Protein AF-A0A498EKV5-F1 (afdb_monomer_lite)

Radius of gyration: 26.32 Å; chains: 1; bounding box: 53×31×78 Å

Foldseek 3Di:
DFPDDPVVVVVLVVVQQVCAAVWDKDKGWDADPVGDIFIKIKTWHWDDDPPDIDIDIDIDTCRVVVVVVVVVLQVQLVVQLVVQLVVLVVDPPDPLSSQASSQCSCCVSNVDQKDWDWDAPPVNFAIDGSYMDHDCRVVVVPDDAGLDPPDPNLPDQVNVCVVVVDHDDDPDD

Structure (mmCIF, N/CA/C/O backbone):
data_AF-A0A498EKV5-F1
#
_entry.id   AF-A0A498EKV5-F1
#
loop_
_atom_site.group_PDB
_atom_site.id
_atom_site.type_symbol
_atom_site.label_atom_id
_atom_site.label_alt_id
_atom_site.label_comp_id
_atom_site.label_asym_id
_atom_site.label_entity_id
_atom_site.label_seq_id
_atom_site.pdbx_PDB_ins_code
_atom_site.Cartn_x
_atom_site.Cartn_y
_atom_site.Cartn_z
_atom_site.occupancy
_atom_site.B_i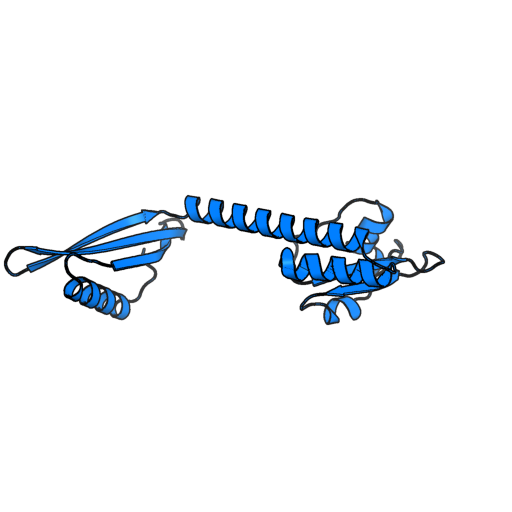so_or_equiv
_atom_site.auth_seq_id
_atom_site.auth_comp_id
_atom_site.auth_asym_id
_atom_site.auth_atom_id
_atom_site.pdbx_PDB_model_num
ATOM 1 N N . MET A 1 1 ? -23.219 -6.288 18.139 1.00 57.25 1 MET A N 1
ATOM 2 C CA . MET A 1 1 ? -22.782 -7.300 19.132 1.00 57.25 1 MET A CA 1
ATOM 3 C C . MET A 1 1 ? -21.286 -7.138 19.371 1.00 57.25 1 MET A C 1
ATOM 5 O O . MET A 1 1 ? -20.560 -6.981 18.392 1.00 57.25 1 MET A O 1
ATOM 9 N N . LEU A 1 2 ? -20.847 -7.087 20.634 1.00 63.00 2 LEU A N 1
ATOM 10 C CA . LEU A 1 2 ? -19.423 -7.042 20.992 1.00 63.00 2 LEU A CA 1
ATOM 11 C C . LEU A 1 2 ? -18.777 -8.393 20.661 1.00 63.00 2 LEU A C 1
ATOM 13 O O . LEU A 1 2 ? -19.364 -9.433 20.943 1.00 63.00 2 LEU A O 1
ATOM 17 N N . LEU A 1 3 ? -17.595 -8.373 20.047 1.00 68.06 3 LEU A N 1
ATOM 18 C CA . LEU A 1 3 ? -16.819 -9.573 19.720 1.00 68.06 3 LEU A CA 1
ATOM 19 C C . LEU A 1 3 ? -15.824 -9.866 20.852 1.00 68.06 3 LEU A C 1
ATOM 21 O O . LEU A 1 3 ? -14.619 -9.769 20.653 1.00 68.06 3 LEU A O 1
ATOM 25 N N . VAL A 1 4 ? -16.333 -10.127 22.058 1.00 76.25 4 VAL A N 1
ATOM 26 C CA . VAL A 1 4 ? -15.521 -10.348 23.265 1.00 76.25 4 VAL A CA 1
ATOM 27 C C . VAL A 1 4 ? -16.154 -11.480 24.071 1.00 76.25 4 VAL A C 1
ATOM 29 O O . VAL A 1 4 ? -17.380 -11.523 24.190 1.00 76.25 4 VAL A O 1
ATOM 32 N N . ASP A 1 5 ? -15.348 -12.407 24.587 1.00 85.00 5 ASP A N 1
ATOM 33 C CA . ASP A 1 5 ? -15.839 -13.477 25.455 1.00 85.00 5 ASP A CA 1
ATOM 34 C C . ASP A 1 5 ? -16.177 -12.956 26.863 1.00 85.00 5 ASP A C 1
ATOM 36 O O . ASP A 1 5 ? -15.813 -11.844 27.260 1.00 85.00 5 ASP A O 1
ATOM 40 N N . ARG A 1 6 ? -16.912 -13.772 27.621 1.00 86.00 6 ARG A N 1
ATOM 41 C CA . ARG A 1 6 ? -17.394 -13.411 28.955 1.00 86.00 6 ARG A CA 1
ATOM 42 C C . ARG A 1 6 ? -16.256 -13.167 29.950 1.00 86.00 6 ARG A C 1
ATOM 44 O O . ARG A 1 6 ? -16.336 -12.196 30.695 1.00 86.00 6 ARG A O 1
ATOM 51 N N . THR A 1 7 ? -15.222 -14.004 29.951 1.00 89.62 7 THR A N 1
ATOM 52 C CA . THR A 1 7 ? -14.098 -13.914 30.894 1.00 89.62 7 THR A CA 1
ATOM 53 C C . THR A 1 7 ? -13.346 -12.600 30.709 1.00 89.62 7 THR A C 1
ATOM 55 O O . THR A 1 7 ? -13.088 -11.879 31.670 1.00 89.62 7 THR A O 1
ATOM 58 N N . THR A 1 8 ? -13.075 -12.234 29.457 1.00 85.56 8 THR A N 1
ATOM 59 C CA . THR A 1 8 ? -12.462 -10.947 29.113 1.00 85.56 8 THR A CA 1
ATOM 60 C C . THR A 1 8 ? -13.348 -9.769 29.538 1.00 85.56 8 THR A C 1
ATOM 62 O O . THR A 1 8 ? -12.849 -8.745 30.002 1.00 85.56 8 THR A O 1
ATOM 65 N N . LEU A 1 9 ? -14.675 -9.888 29.413 1.00 84.62 9 LEU A N 1
ATOM 66 C CA . LEU A 1 9 ? -15.594 -8.826 29.827 1.00 84.62 9 LEU A CA 1
ATOM 67 C C . LEU A 1 9 ? -15.619 -8.630 31.351 1.00 84.62 9 LEU A C 1
ATOM 69 O O . LEU A 1 9 ? -15.648 -7.487 31.805 1.00 84.62 9 LEU A O 1
ATOM 73 N N . GLU A 1 10 ? -15.583 -9.722 32.117 1.00 89.25 10 GLU A N 1
ATOM 74 C CA . GLU A 1 10 ? -15.506 -9.696 33.583 1.00 89.25 10 GLU A CA 1
ATOM 75 C C . GLU A 1 10 ? -14.219 -8.995 34.045 1.00 89.25 10 GLU A C 1
ATOM 77 O O . GLU A 1 10 ? -14.297 -8.037 34.811 1.00 89.25 10 GLU A O 1
ATOM 82 N N . GLN A 1 11 ? -13.065 -9.341 33.462 1.00 88.62 11 GLN A N 1
ATOM 83 C CA . GLN A 1 11 ? -11.787 -8.670 33.744 1.00 88.62 11 GLN A CA 1
ATOM 84 C C . GLN A 1 11 ? -11.835 -7.162 33.453 1.00 88.62 11 GLN A C 1
ATOM 86 O O . GLN A 1 11 ? -11.413 -6.346 34.270 1.00 88.62 11 GLN A O 1
ATOM 91 N N . VAL A 1 12 ? -12.411 -6.764 32.312 1.00 87.62 12 VAL A N 1
ATOM 92 C CA . VAL A 1 12 ? -12.565 -5.342 31.961 1.00 87.62 12 VAL A CA 1
ATOM 93 C C . VAL A 1 12 ? -13.457 -4.608 32.965 1.00 87.62 12 VAL A C 1
ATOM 95 O O . VAL A 1 12 ? -13.229 -3.429 33.244 1.00 87.62 12 VAL A O 1
ATOM 98 N N . TYR A 1 13 ? -14.497 -5.256 33.487 1.00 90.25 13 TYR A N 1
ATOM 99 C CA . TYR A 1 13 ? -15.366 -4.654 34.495 1.00 90.25 13 TYR A CA 1
ATOM 100 C C . TYR A 1 13 ? -14.668 -4.516 35.841 1.00 90.25 13 TYR A C 1
ATOM 102 O O . TYR A 1 13 ? -14.741 -3.430 36.420 1.00 90.25 13 TYR A O 1
ATOM 110 N N . ASP A 1 14 ? -13.945 -5.539 36.287 1.00 91.38 14 ASP A N 1
ATOM 111 C CA . ASP A 1 14 ? -13.150 -5.485 37.514 1.00 91.38 14 ASP A CA 1
ATOM 112 C C . ASP A 1 14 ? -12.124 -4.345 37.452 1.00 91.38 14 ASP A C 1
ATOM 114 O O . ASP A 1 14 ? -12.084 -3.494 38.346 1.00 91.38 14 ASP A O 1
ATOM 118 N N . ASP A 1 15 ? -11.401 -4.219 36.336 1.00 90.06 15 ASP A N 1
ATOM 119 C CA . ASP A 1 15 ? -10.450 -3.128 36.111 1.00 90.06 15 ASP A CA 1
ATOM 120 C C . ASP A 1 15 ? -11.122 -1.749 36.156 1.00 90.06 15 ASP A C 1
ATOM 122 O O . ASP A 1 15 ? -10.596 -0.796 36.740 1.00 90.06 15 ASP A O 1
ATOM 126 N N . VAL A 1 16 ? -12.300 -1.597 35.546 1.00 91.31 16 VAL A N 1
ATOM 127 C CA . VAL A 1 16 ? -13.043 -0.326 35.571 1.00 91.31 16 VAL A CA 1
ATOM 128 C C . VAL A 1 16 ? -13.516 0.012 36.984 1.00 91.31 16 VAL A C 1
ATOM 130 O O . VAL A 1 16 ? -13.489 1.184 37.367 1.00 91.31 16 VAL A O 1
ATOM 133 N N . ILE A 1 17 ? -13.923 -0.989 37.768 1.00 90.56 17 ILE A N 1
ATOM 134 C CA . ILE A 1 17 ? -14.341 -0.820 39.164 1.00 90.56 17 ILE A CA 1
ATOM 135 C C . ILE A 1 17 ? -13.158 -0.366 40.022 1.00 90.56 17 ILE A C 1
ATOM 137 O O . ILE A 1 17 ? -13.309 0.594 40.783 1.00 90.56 17 ILE A O 1
ATOM 141 N N . VAL A 1 18 ? -11.985 -0.986 39.855 1.00 90.12 18 VAL A N 1
ATOM 142 C CA . VAL A 1 18 ? -10.741 -0.596 40.540 1.00 90.12 18 VAL A CA 1
ATOM 143 C C . VAL A 1 18 ? -10.332 0.835 40.168 1.00 90.12 18 VAL A C 1
ATOM 145 O O . VAL A 1 18 ? -9.987 1.631 41.041 1.00 90.12 18 VAL A O 1
ATOM 148 N N . ASN A 1 19 ? -10.441 1.209 38.890 1.00 87.00 19 ASN A N 1
ATOM 149 C CA . ASN A 1 19 ? -10.087 2.548 38.405 1.00 87.00 19 ASN A CA 1
ATOM 150 C C . ASN A 1 19 ? -11.117 3.643 38.758 1.00 87.00 19 ASN A C 1
ATOM 152 O O . ASN A 1 19 ? -10.824 4.843 38.652 1.00 87.00 19 ASN A O 1
ATOM 156 N N . GLY A 1 20 ? -12.331 3.265 39.166 1.00 84.06 20 GLY A N 1
ATOM 157 C CA . GLY A 1 20 ? -13.377 4.187 39.601 1.00 84.06 20 GLY A CA 1
ATOM 158 C C . GLY A 1 20 ? -13.695 5.273 38.563 1.00 84.06 20 GLY A C 1
ATOM 159 O O . GLY A 1 20 ? -14.009 4.996 37.401 1.00 84.06 20 GLY A O 1
ATOM 160 N N . ARG A 1 21 ? -13.594 6.545 38.982 1.00 79.31 21 ARG A N 1
ATOM 161 C CA . ARG A 1 21 ? -13.893 7.713 38.132 1.00 79.31 21 ARG A CA 1
ATOM 162 C C . ARG A 1 21 ? -12.864 7.971 37.028 1.00 79.31 21 ARG A C 1
ATOM 164 O O . ARG A 1 21 ? -13.223 8.638 36.058 1.00 79.31 21 ARG A O 1
ATOM 171 N N . LYS A 1 22 ? -11.623 7.467 37.145 1.00 84.94 22 LYS A N 1
ATOM 172 C CA . LYS A 1 22 ? -10.626 7.581 36.060 1.00 84.94 22 LYS A CA 1
ATOM 173 C C . LYS A 1 22 ? -11.106 6.838 34.812 1.00 84.94 22 LYS A C 1
ATOM 175 O O . LYS A 1 22 ? -10.954 7.351 33.706 1.00 84.94 22 LYS A O 1
ATOM 180 N N . GLY A 1 23 ? -11.786 5.708 35.014 1.00 83.69 23 GLY A N 1
ATOM 181 C CA . GLY A 1 23 ? -12.371 4.913 33.944 1.00 83.69 23 GLY A CA 1
ATOM 182 C C . GLY A 1 23 ? -11.341 4.245 33.037 1.00 83.69 23 GLY A C 1
ATOM 183 O O . GLY A 1 23 ? -10.147 4.249 33.319 1.00 83.69 23 GLY A O 1
ATOM 184 N N . SER A 1 24 ? -11.821 3.682 31.931 1.00 88.31 24 SER A N 1
ATOM 185 C CA . SER A 1 24 ? -11.002 3.085 30.876 1.00 88.31 24 SER A CA 1
ATOM 186 C C . SER A 1 24 ? -11.488 3.515 29.493 1.00 88.31 24 SER A C 1
ATOM 188 O O . SER A 1 24 ? -12.653 3.885 29.308 1.00 88.31 24 SER A O 1
ATOM 190 N N . ARG A 1 25 ? -10.582 3.478 28.512 1.00 89.50 25 ARG A N 1
ATOM 191 C CA . ARG A 1 25 ? -10.861 3.749 27.099 1.00 89.50 25 ARG A CA 1
ATOM 192 C C . ARG A 1 25 ? -10.283 2.612 26.270 1.00 89.50 25 ARG A C 1
ATOM 194 O O . ARG A 1 25 ? -9.096 2.326 26.375 1.00 89.50 25 ARG A O 1
ATOM 201 N N . SER A 1 26 ? -11.118 1.985 25.454 1.00 89.12 26 SER A N 1
ATOM 202 C CA . SER A 1 26 ? -10.731 0.862 24.595 1.00 89.12 26 SER A CA 1
ATOM 203 C C . SER A 1 26 ? -11.355 1.017 23.215 1.00 89.12 26 SER A C 1
ATOM 205 O O . SER A 1 26 ? -12.534 1.351 23.123 1.00 89.12 26 SER A O 1
ATOM 207 N N . GLU A 1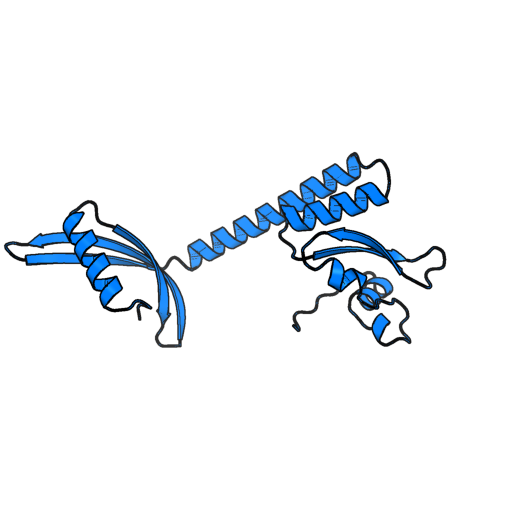 27 ? -10.610 0.728 22.154 1.00 92.12 27 GLU A N 1
ATOM 208 C CA . GLU A 1 27 ? -11.166 0.608 20.804 1.00 92.12 27 GLU A CA 1
ATOM 209 C C . GLU A 1 27 ? -11.451 -0.859 20.477 1.00 92.12 27 GLU A C 1
ATOM 211 O O . GLU A 1 27 ? -10.740 -1.760 20.923 1.00 92.12 27 GLU A O 1
ATOM 216 N N . SER A 1 28 ? -12.512 -1.122 19.722 1.00 87.88 28 SER A N 1
ATOM 217 C CA . SER A 1 28 ? -12.886 -2.473 19.306 1.00 87.88 28 SER A CA 1
ATOM 218 C C . SER A 1 28 ? -13.742 -2.448 18.045 1.00 87.88 28 SER A C 1
ATOM 220 O O . SER A 1 28 ? -14.259 -1.409 17.635 1.00 87.88 28 SER A O 1
ATOM 222 N N . ILE A 1 29 ? -13.899 -3.621 17.433 1.00 89.19 29 ILE A N 1
ATOM 223 C CA . ILE A 1 29 ? -14.762 -3.816 16.270 1.00 89.19 29 ILE A CA 1
ATOM 224 C C . ILE A 1 29 ? -16.080 -4.418 16.743 1.00 89.19 29 ILE A C 1
ATOM 226 O O . ILE A 1 29 ? -16.108 -5.444 17.425 1.00 89.19 29 ILE A O 1
ATOM 230 N N . ALA A 1 30 ? -17.181 -3.781 16.370 1.00 89.75 30 ALA A N 1
ATOM 231 C CA . ALA A 1 30 ? -18.521 -4.301 16.575 1.00 89.75 30 ALA A CA 1
ATOM 232 C C . ALA A 1 30 ? -19.125 -4.741 15.244 1.00 89.75 30 ALA A C 1
ATOM 234 O O . ALA A 1 30 ? -18.642 -4.406 14.161 1.00 89.75 30 ALA A O 1
ATOM 235 N N . ARG A 1 31 ? -20.197 -5.524 15.350 1.00 90.31 31 ARG A N 1
ATOM 236 C CA . ARG A 1 31 ? -20.997 -5.967 14.210 1.00 90.31 31 ARG A CA 1
ATOM 237 C C . ARG A 1 31 ? -22.423 -5.432 14.304 1.00 90.31 31 ARG A C 1
ATOM 239 O O . ARG A 1 31 ? -23.049 -5.571 15.365 1.00 90.31 31 ARG A O 1
ATOM 246 N N . ASN A 1 32 ? -22.909 -4.862 13.206 1.00 86.81 32 ASN A N 1
ATOM 247 C CA . ASN A 1 32 ? -24.306 -4.505 12.975 1.00 86.81 32 ASN A CA 1
ATOM 248 C C . ASN A 1 32 ? -25.174 -5.759 12.788 1.00 86.81 32 ASN A C 1
ATOM 250 O O . ASN A 1 32 ? -24.662 -6.870 12.626 1.00 86.81 32 ASN A O 1
ATOM 254 N N . LYS A 1 33 ? -26.503 -5.589 12.820 1.00 88.00 33 LYS A N 1
ATOM 255 C CA . LYS A 1 33 ? -27.456 -6.696 12.605 1.00 88.00 33 LYS A CA 1
ATOM 256 C C . LYS A 1 33 ? -27.329 -7.321 11.211 1.00 88.00 33 LYS A C 1
ATOM 258 O O . LYS A 1 33 ? -27.514 -8.521 11.080 1.00 88.00 33 LYS A O 1
ATOM 263 N N . ASP A 1 34 ? -26.982 -6.518 10.209 1.00 91.62 34 ASP A N 1
ATOM 264 C CA . ASP A 1 34 ? -26.751 -6.944 8.821 1.00 91.62 34 ASP A CA 1
ATOM 265 C C . ASP A 1 34 ? -25.401 -7.658 8.608 1.00 91.62 34 ASP A C 1
ATOM 267 O O . ASP A 1 34 ? -25.086 -8.088 7.504 1.00 91.62 34 ASP A O 1
ATOM 271 N N . GLY A 1 35 ? -24.583 -7.784 9.658 1.00 88.31 35 GLY A N 1
ATOM 272 C CA . GLY A 1 35 ? -23.268 -8.408 9.594 1.00 88.31 35 GLY A CA 1
ATOM 273 C C . GLY A 1 35 ? -22.109 -7.454 9.287 1.00 88.31 35 GLY A C 1
ATOM 274 O O . GLY A 1 35 ? -20.954 -7.860 9.447 1.00 88.31 35 GLY A O 1
ATOM 275 N N . SER A 1 36 ? -22.378 -6.197 8.919 1.00 88.94 36 SER A N 1
ATOM 276 C CA . SER A 1 36 ? -21.335 -5.202 8.658 1.00 88.94 36 SER A CA 1
ATOM 277 C C . SER A 1 36 ? -20.547 -4.868 9.929 1.00 88.94 36 SER A C 1
ATOM 279 O O . SER A 1 36 ? -21.074 -4.883 11.046 1.00 88.94 36 SER A O 1
ATOM 281 N N . LYS A 1 37 ? -19.243 -4.618 9.771 1.00 91.06 37 LYS A N 1
ATOM 282 C CA . LYS A 1 37 ? -18.326 -4.298 10.873 1.00 91.06 37 LYS A CA 1
ATOM 283 C C . LYS A 1 37 ? -18.102 -2.791 10.958 1.00 91.06 37 LYS A C 1
ATOM 285 O O . LYS A 1 37 ? -17.964 -2.136 9.928 1.00 91.06 37 LYS A O 1
ATOM 290 N N . PHE A 1 38 ? -18.004 -2.274 12.177 1.00 91.88 38 PHE A N 1
ATOM 291 C CA . PHE A 1 38 ? -17.669 -0.876 12.436 1.00 91.88 38 PHE A CA 1
ATOM 292 C C . PHE A 1 38 ? -16.716 -0.749 13.625 1.00 91.88 38 PHE A C 1
ATOM 294 O O . PHE A 1 38 ? -16.753 -1.557 14.560 1.00 91.88 38 PHE A O 1
ATOM 301 N N . ASP A 1 39 ? -15.856 0.264 13.580 1.00 94.06 39 ASP A N 1
ATOM 302 C CA . ASP A 1 39 ? -14.959 0.597 14.678 1.00 94.06 39 ASP A CA 1
ATOM 303 C C . ASP A 1 39 ? -15.695 1.465 15.688 1.00 94.06 39 ASP A C 1
ATOM 305 O O . ASP A 1 39 ? -16.301 2.480 15.335 1.00 94.06 39 ASP A O 1
ATOM 309 N N . PHE A 1 40 ? -15.579 1.127 16.963 1.00 94.00 40 PHE A N 1
ATOM 310 C CA . PHE A 1 40 ? -16.081 1.967 18.035 1.00 94.00 40 PHE A CA 1
ATOM 311 C C . PHE A 1 40 ? -15.059 2.087 19.158 1.00 94.00 40 PHE A C 1
ATOM 313 O O . PHE A 1 40 ? -14.251 1.202 19.434 1.00 94.00 40 PHE A O 1
ATOM 320 N N . GLU A 1 41 ? -15.119 3.228 19.815 1.00 94.56 41 GLU A N 1
ATOM 321 C CA . GLU A 1 41 ? -14.409 3.534 21.033 1.00 94.56 41 GLU A CA 1
ATOM 322 C C . GLU A 1 41 ? -15.383 3.410 22.198 1.00 94.56 41 GLU A C 1
ATOM 324 O O . GLU A 1 41 ? -16.480 3.970 22.166 1.00 94.56 41 GLU A O 1
ATOM 329 N N . LEU A 1 42 ? -14.980 2.684 23.232 1.00 92.69 42 LEU A N 1
ATOM 330 C CA . LEU A 1 42 ? -15.761 2.487 24.437 1.00 92.69 42 LEU A CA 1
ATOM 331 C C . LEU A 1 42 ? -15.055 3.143 25.609 1.00 92.69 42 LEU A C 1
ATOM 333 O O . LEU A 1 42 ? -13.937 2.772 25.966 1.00 92.69 42 LEU A O 1
ATOM 337 N N . GLN A 1 43 ? -15.732 4.115 26.204 1.00 93.12 43 GLN A N 1
ATOM 338 C CA . GLN A 1 43 ? -15.307 4.756 27.436 1.00 93.12 43 GLN A CA 1
ATOM 339 C C . GLN A 1 43 ? -16.172 4.232 28.571 1.00 93.12 43 GLN A C 1
ATOM 341 O O . GLN A 1 43 ? -17.398 4.290 28.487 1.00 93.12 43 GLN A O 1
ATOM 346 N N . ARG A 1 44 ? -15.546 3.711 29.624 1.00 93.31 44 ARG A N 1
ATOM 347 C CA . ARG A 1 44 ? -16.252 3.158 30.782 1.00 93.31 44 ARG A CA 1
ATOM 348 C C . ARG A 1 44 ? -15.814 3.848 32.056 1.00 93.31 44 ARG A C 1
ATOM 350 O O . ARG A 1 44 ? -14.632 4.123 32.225 1.00 93.31 44 ARG A O 1
ATOM 357 N N . ARG A 1 45 ? -16.749 4.102 32.966 1.00 94.44 45 ARG A N 1
ATOM 358 C CA . ARG A 1 45 ? -16.467 4.615 34.313 1.00 94.44 45 ARG A CA 1
ATOM 359 C C . ARG A 1 45 ? -17.321 3.889 35.335 1.00 94.44 45 ARG A C 1
ATOM 361 O O . ARG A 1 45 ? -18.506 3.674 35.089 1.00 94.44 45 ARG A O 1
ATOM 368 N N . ALA A 1 46 ? -16.734 3.569 36.483 1.00 93.56 46 ALA A N 1
ATOM 369 C CA . ALA A 1 46 ? -17.477 3.055 37.622 1.00 93.56 46 ALA A CA 1
ATOM 370 C C . ALA A 1 46 ? -17.926 4.210 38.526 1.00 93.56 46 ALA A C 1
ATOM 372 O O . ALA A 1 46 ? -17.128 5.054 38.944 1.00 93.56 46 ALA A O 1
ATOM 373 N N . ILE A 1 47 ? -19.220 4.239 38.835 1.00 92.38 47 ILE A N 1
ATOM 374 C CA . ILE A 1 47 ? -19.847 5.192 39.748 1.00 92.38 47 ILE A CA 1
ATOM 375 C C . ILE A 1 47 ? -20.442 4.400 40.911 1.00 92.38 47 ILE A C 1
ATOM 377 O O . ILE A 1 47 ? -21.236 3.482 40.710 1.00 92.38 47 ILE A O 1
ATOM 381 N N . ARG A 1 48 ? -20.052 4.753 42.139 1.00 91.00 48 ARG A N 1
ATOM 382 C CA . ARG A 1 48 ? -20.666 4.204 43.353 1.00 91.00 48 ARG A CA 1
ATOM 383 C C . ARG A 1 48 ? -22.047 4.828 43.550 1.00 91.00 48 ARG A C 1
ATOM 385 O O . ARG A 1 48 ? -22.169 6.051 43.524 1.00 91.00 48 ARG A O 1
ATOM 392 N N . SER A 1 49 ? -23.053 3.986 43.758 1.00 90.19 49 SER A N 1
ATOM 393 C CA . SER A 1 49 ? -24.425 4.371 44.090 1.00 90.19 49 SER A CA 1
ATOM 394 C C . SER A 1 49 ? -24.876 3.543 45.292 1.00 90.19 49 SER A C 1
ATOM 396 O O . SER A 1 49 ? -25.255 2.379 45.157 1.00 90.19 49 SER A O 1
ATOM 398 N N . GLY A 1 50 ? -24.736 4.110 46.494 1.00 89.31 50 GLY A N 1
ATOM 399 C CA . GLY A 1 50 ? -24.939 3.372 47.742 1.00 89.31 50 GLY A CA 1
ATOM 400 C C . GLY A 1 50 ? -23.998 2.165 47.849 1.00 89.31 50 GLY A C 1
ATOM 401 O O . GLY A 1 50 ? -22.780 2.310 47.746 1.00 89.31 50 GLY A O 1
ATOM 402 N N . GLN A 1 51 ? -24.573 0.973 48.033 1.00 88.94 51 GLN A N 1
ATOM 403 C CA . GLN A 1 51 ? -23.835 -0.296 48.108 1.00 88.94 51 GLN A CA 1
ATOM 404 C C . GLN A 1 51 ? -23.520 -0.912 46.733 1.00 88.94 51 GLN A C 1
ATOM 406 O O . GLN A 1 51 ? -22.772 -1.884 46.653 1.00 88.94 51 GLN A O 1
ATOM 411 N N . SER A 1 52 ? -24.053 -0.357 45.644 1.00 89.81 52 SER A N 1
ATOM 412 C CA . SER A 1 52 ? -23.879 -0.892 44.292 1.00 89.81 52 SER A CA 1
ATOM 413 C C . SER A 1 52 ? -22.881 -0.073 43.471 1.00 89.81 52 SER A C 1
ATOM 415 O O . SER A 1 52 ? -22.661 1.120 43.703 1.00 89.81 52 SER A O 1
ATOM 417 N N . THR A 1 53 ? -22.287 -0.714 42.466 1.00 90.25 53 THR A N 1
ATOM 418 C CA . THR A 1 53 ? -21.451 -0.046 41.464 1.00 90.25 53 THR A CA 1
ATOM 419 C C . THR A 1 53 ? -22.166 -0.062 40.123 1.00 90.25 53 THR A C 1
ATOM 421 O O . THR A 1 53 ? -22.563 -1.118 39.641 1.00 90.25 53 THR A O 1
ATOM 424 N N . ILE A 1 54 ? -22.312 1.111 39.514 1.00 92.12 54 ILE A N 1
ATOM 425 C CA . ILE A 1 54 ? -22.857 1.271 38.167 1.00 92.12 54 ILE A CA 1
ATOM 426 C C . ILE A 1 54 ? -21.689 1.522 37.222 1.00 92.12 54 ILE A C 1
ATOM 428 O O . ILE A 1 54 ? -20.898 2.441 37.441 1.00 92.12 54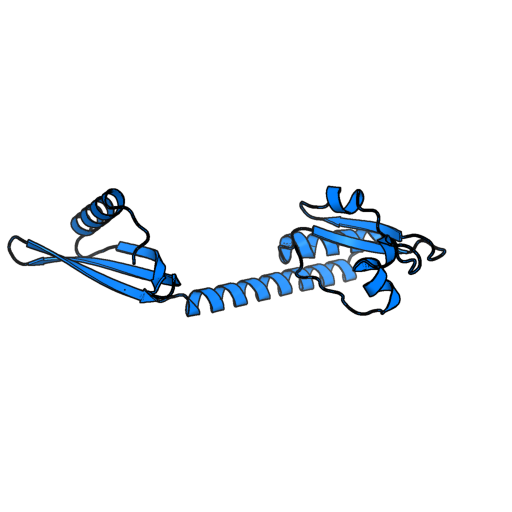 ILE A O 1
ATOM 432 N N . ILE A 1 55 ? -21.593 0.732 36.155 1.00 91.81 55 ILE A N 1
ATOM 433 C CA . ILE A 1 55 ? -20.649 0.989 35.068 1.00 91.81 55 ILE A CA 1
ATOM 434 C C . ILE A 1 55 ? -21.375 1.781 33.987 1.00 91.81 55 ILE A C 1
ATOM 436 O O . ILE A 1 55 ? -22.235 1.259 33.280 1.00 91.81 55 ILE A O 1
ATOM 440 N N . VAL A 1 56 ? -21.003 3.047 33.834 1.00 92.88 56 VAL A N 1
ATOM 441 C CA . VAL A 1 56 ? -21.474 3.881 32.729 1.00 92.88 56 VAL A CA 1
ATOM 442 C C . VAL A 1 56 ? -20.551 3.652 31.544 1.00 92.88 56 VAL A C 1
ATOM 444 O O . VAL A 1 56 ? -19.344 3.864 31.653 1.00 92.88 56 VAL A O 1
ATOM 447 N N . SER A 1 57 ? -21.122 3.217 30.422 1.00 91.56 57 SER A N 1
ATOM 448 C CA . SER A 1 57 ? -20.396 2.944 29.182 1.00 91.56 57 SER A CA 1
ATOM 449 C C . SER A 1 57 ? -20.892 3.861 28.068 1.00 91.56 57 SER A C 1
ATOM 451 O O . SER A 1 57 ? -22.082 3.877 27.768 1.00 91.56 57 SER A O 1
ATOM 453 N N . ILE A 1 58 ? -19.983 4.600 27.436 1.00 92.19 58 ILE A N 1
ATOM 454 C CA . ILE A 1 58 ? -20.259 5.439 26.269 1.00 92.19 58 ILE A CA 1
ATOM 455 C C . ILE A 1 58 ? -19.551 4.813 25.074 1.00 92.19 58 ILE A C 1
ATOM 457 O O . ILE A 1 58 ? -18.322 4.742 25.047 1.00 92.19 58 ILE A O 1
ATOM 461 N N . ALA A 1 59 ? -20.332 4.358 24.097 1.00 92.25 59 ALA A N 1
ATOM 462 C CA . ALA A 1 59 ? -19.823 3.866 22.827 1.00 92.25 59 ALA A CA 1
ATOM 463 C C . ALA A 1 59 ? -19.892 4.985 21.786 1.00 92.25 59 ALA A C 1
ATOM 465 O O . ALA A 1 59 ? -20.954 5.558 21.549 1.00 92.25 59 ALA A O 1
ATOM 466 N N . ARG A 1 60 ? -18.763 5.282 21.149 1.00 94.06 60 ARG A N 1
ATOM 467 C CA . ARG A 1 60 ? -18.674 6.217 20.032 1.00 94.06 60 ARG A CA 1
ATOM 468 C C . ARG A 1 60 ? -18.183 5.466 18.813 1.00 94.06 60 ARG A C 1
ATOM 470 O O . ARG A 1 60 ? -17.086 4.923 18.840 1.00 94.06 60 ARG A O 1
ATOM 477 N N . GLU A 1 61 ? -18.955 5.463 17.738 1.00 94.06 61 GLU A N 1
ATOM 478 C CA . GLU A 1 61 ? -18.444 4.978 16.460 1.00 94.06 61 GLU A CA 1
ATOM 479 C C . GLU A 1 61 ? -17.313 5.897 15.963 1.00 94.06 61 GLU A C 1
ATOM 481 O O . GLU A 1 61 ? -17.423 7.125 15.993 1.00 94.06 61 GLU A O 1
ATOM 486 N N . ILE A 1 62 ? -16.206 5.297 15.529 1.00 95.00 62 ILE A N 1
ATOM 487 C CA . ILE A 1 62 ? -15.002 5.997 15.057 1.00 95.00 62 ILE A CA 1
ATOM 488 C C . ILE A 1 62 ? -14.585 5.557 13.650 1.00 95.00 62 ILE A C 1
ATOM 490 O O . ILE A 1 62 ? -13.538 5.988 13.170 1.00 95.00 62 ILE A O 1
ATOM 494 N N . THR A 1 63 ? -15.404 4.750 12.965 1.00 93.31 63 THR A N 1
ATOM 495 C CA . THR A 1 63 ? -15.141 4.251 11.606 1.00 93.31 63 THR A CA 1
ATOM 496 C C . THR A 1 63 ? -14.782 5.384 10.642 1.00 93.31 63 THR A C 1
ATOM 498 O O . THR A 1 63 ? -13.764 5.327 9.956 1.00 93.31 63 THR A O 1
ATOM 501 N N . ALA A 1 64 ? -15.581 6.458 10.621 1.00 93.69 64 ALA A N 1
ATOM 502 C CA . ALA A 1 64 ? -15.335 7.609 9.752 1.00 93.69 64 ALA A CA 1
ATOM 503 C C . ALA A 1 64 ? -14.005 8.311 10.078 1.00 93.69 64 ALA A C 1
ATOM 505 O O . ALA A 1 64 ? -13.230 8.606 9.170 1.00 93.69 64 ALA A O 1
ATOM 506 N N . ARG A 1 65 ? -13.701 8.507 11.372 1.00 93.44 65 ARG A N 1
ATOM 507 C CA . ARG A 1 65 ? -12.431 9.096 11.829 1.00 93.44 65 ARG A CA 1
ATOM 508 C C . ARG A 1 65 ? -11.244 8.255 11.361 1.00 93.44 65 ARG A C 1
ATOM 510 O O . ARG A 1 65 ? -10.327 8.790 10.748 1.00 93.44 65 ARG A O 1
ATOM 517 N N . LYS A 1 66 ? -11.288 6.939 11.592 1.00 93.06 66 LYS A N 1
ATOM 518 C CA . LYS A 1 66 ? -10.220 6.016 11.189 1.00 93.06 66 LYS A CA 1
ATOM 519 C C . LYS A 1 66 ? -9.999 5.997 9.681 1.00 93.06 66 LYS A C 1
ATOM 521 O O . LYS A 1 66 ? -8.852 6.052 9.254 1.00 93.06 66 LYS A O 1
ATOM 526 N N . ARG A 1 67 ? -11.067 6.003 8.875 1.00 91.81 67 ARG A N 1
ATOM 527 C CA . ARG A 1 67 ? -10.958 6.076 7.406 1.00 91.81 67 ARG A CA 1
ATOM 528 C C . ARG A 1 67 ? -10.271 7.360 6.938 1.00 91.81 67 ARG A C 1
ATOM 530 O O . ARG A 1 67 ? -9.429 7.309 6.045 1.00 91.81 67 ARG A O 1
ATOM 537 N N . VAL A 1 68 ? -10.595 8.502 7.548 1.00 94.69 68 VAL A N 1
ATOM 538 C CA . VAL A 1 68 ? -9.934 9.782 7.240 1.00 94.69 68 VAL A CA 1
ATOM 539 C C . VAL A 1 68 ? -8.456 9.737 7.625 1.00 94.69 68 VAL A C 1
ATOM 541 O O . VAL A 1 68 ? -7.606 10.091 6.812 1.00 94.69 68 VAL A O 1
ATOM 544 N N . GLU A 1 69 ? -8.131 9.255 8.826 1.00 93.81 69 GLU A N 1
ATOM 545 C CA . GLU A 1 69 ? -6.741 9.116 9.269 1.00 93.81 69 GLU A CA 1
ATOM 546 C C . GLU A 1 69 ? -5.938 8.156 8.383 1.00 93.81 69 GLU A C 1
ATOM 548 O O . GLU A 1 69 ? -4.786 8.429 8.053 1.00 93.81 69 GLU A O 1
ATOM 553 N N . GLU A 1 70 ? -6.521 7.028 7.983 1.00 92.25 70 GLU A N 1
ATOM 554 C CA . GLU A 1 70 ? -5.876 6.060 7.099 1.00 92.25 70 GLU A CA 1
ATOM 555 C C . GLU A 1 70 ? -5.635 6.641 5.705 1.00 92.25 70 GLU A C 1
ATOM 557 O O . GLU A 1 70 ? -4.533 6.503 5.167 1.00 92.25 70 GLU A O 1
ATOM 562 N N . SER A 1 71 ? -6.622 7.352 5.155 1.00 92.06 71 SER A N 1
ATOM 563 C CA . SER A 1 71 ? -6.487 8.072 3.889 1.00 92.06 71 SER A CA 1
ATOM 564 C C . SER A 1 71 ? -5.377 9.126 3.963 1.00 92.06 71 SER A C 1
ATOM 566 O O . SER A 1 71 ? -4.485 9.146 3.116 1.00 92.06 71 SER A O 1
ATOM 568 N N . ALA A 1 72 ? -5.342 9.932 5.029 1.00 93.62 72 ALA A N 1
ATOM 569 C CA . ALA A 1 72 ? -4.283 10.915 5.256 1.00 93.62 72 ALA A CA 1
ATOM 570 C C . ALA A 1 72 ? -2.899 10.255 5.380 1.00 93.62 72 ALA A C 1
ATOM 572 O O . ALA A 1 72 ? -1.943 10.685 4.732 1.00 93.62 72 ALA A O 1
ATOM 573 N N . ARG A 1 73 ? -2.791 9.157 6.141 1.00 92.06 73 ARG A N 1
ATOM 574 C CA . ARG A 1 73 ? -1.553 8.368 6.245 1.00 92.06 73 ARG A CA 1
ATOM 575 C C . ARG A 1 73 ? -1.134 7.796 4.889 1.00 92.06 73 ARG A C 1
ATOM 577 O O . ARG A 1 73 ? 0.059 7.752 4.605 1.00 92.06 73 ARG A O 1
ATOM 584 N N . ARG A 1 74 ? -2.076 7.340 4.057 1.00 90.69 74 ARG A N 1
ATOM 585 C CA . ARG A 1 74 ? -1.797 6.830 2.704 1.00 90.69 74 ARG A CA 1
ATOM 586 C C . ARG A 1 74 ? -1.260 7.933 1.796 1.00 90.69 74 ARG A C 1
ATOM 588 O O . ARG A 1 74 ? -0.243 7.708 1.149 1.00 90.69 74 ARG A O 1
ATOM 595 N N . HIS A 1 75 ? -1.873 9.114 1.798 1.00 92.75 75 HIS A N 1
ATOM 596 C CA . HIS A 1 75 ? -1.365 10.255 1.035 1.00 92.75 75 HIS A CA 1
ATOM 597 C C . HIS A 1 75 ? 0.028 10.675 1.506 1.00 92.75 75 HIS A C 1
ATOM 599 O O . HIS A 1 75 ? 0.925 10.811 0.685 1.00 92.75 75 HIS A O 1
ATOM 605 N N . SER A 1 76 ? 0.247 10.797 2.819 1.00 92.19 76 SER A N 1
ATOM 606 C CA . SER A 1 76 ? 1.562 11.136 3.379 1.00 92.19 76 SER A CA 1
ATOM 607 C C . SER A 1 76 ? 2.657 10.155 2.936 1.00 92.19 76 SER A C 1
ATOM 609 O O . SER A 1 76 ? 3.729 10.587 2.518 1.00 92.19 76 SER A O 1
ATOM 611 N N . ARG A 1 77 ? 2.368 8.847 2.930 1.00 92.44 77 ARG A N 1
ATOM 612 C CA . ARG A 1 77 ? 3.283 7.818 2.406 1.00 92.44 77 ARG A CA 1
ATOM 613 C C . ARG A 1 77 ? 3.589 7.987 0.918 1.00 92.44 77 ARG A C 1
ATOM 615 O O . ARG A 1 77 ? 4.746 7.905 0.518 1.00 92.44 77 ARG A O 1
ATOM 622 N N . MET A 1 78 ? 2.564 8.238 0.104 1.00 92.06 78 MET A N 1
ATOM 623 C CA . MET A 1 78 ? 2.739 8.472 -1.333 1.00 92.06 78 MET A CA 1
ATOM 624 C C . MET A 1 78 ? 3.578 9.725 -1.606 1.00 92.06 78 MET A C 1
ATOM 626 O O . MET A 1 78 ? 4.471 9.682 -2.447 1.00 92.06 78 MET A O 1
ATOM 630 N N . TYR A 1 79 ? 3.355 10.809 -0.857 1.00 93.56 79 TYR A N 1
ATOM 631 C CA . TYR A 1 79 ? 4.161 12.026 -0.969 1.00 93.56 79 TYR A CA 1
ATOM 632 C C . TYR A 1 79 ? 5.620 11.803 -0.567 1.00 93.56 79 TYR A C 1
ATOM 634 O O . TYR A 1 79 ? 6.510 12.286 -1.258 1.00 93.56 79 TYR A O 1
ATOM 642 N N . ALA A 1 80 ? 5.880 11.045 0.501 1.00 91.50 80 ALA A N 1
ATOM 643 C CA . ALA A 1 80 ? 7.244 10.710 0.904 1.00 91.50 80 ALA A CA 1
ATOM 644 C C . ALA A 1 80 ? 7.980 9.910 -0.185 1.00 91.50 80 ALA A C 1
ATOM 646 O O . ALA A 1 80 ? 9.109 10.246 -0.534 1.00 91.50 80 ALA A O 1
ATOM 647 N N . ALA A 1 81 ? 7.322 8.903 -0.774 1.00 94.19 81 ALA A N 1
ATOM 648 C CA . ALA A 1 81 ? 7.891 8.123 -1.875 1.00 94.19 81 ALA A CA 1
ATOM 649 C C . ALA A 1 81 ? 8.178 8.985 -3.116 1.00 94.19 81 ALA A C 1
ATOM 651 O O . ALA A 1 81 ? 9.236 8.851 -3.731 1.00 94.19 81 ALA A O 1
ATOM 652 N N . LEU A 1 82 ? 7.264 9.898 -3.462 1.00 95.25 82 LEU A N 1
ATOM 653 C CA . LEU A 1 82 ? 7.449 10.837 -4.570 1.00 95.25 82 LEU A CA 1
ATOM 654 C C . LEU A 1 82 ? 8.615 11.800 -4.309 1.00 95.25 82 LEU A C 1
ATOM 656 O O . LEU A 1 82 ? 9.427 12.034 -5.197 1.00 95.25 82 LEU A O 1
ATOM 660 N N . SER A 1 83 ? 8.729 12.330 -3.091 1.00 95.19 83 SER A N 1
ATOM 661 C CA . SER A 1 83 ? 9.828 13.226 -2.720 1.00 95.19 83 SER A CA 1
ATOM 662 C C . SER A 1 83 ? 11.182 12.524 -2.807 1.00 95.19 83 SER A C 1
ATOM 664 O O . SER A 1 83 ? 12.099 13.061 -3.416 1.00 95.19 83 SER A O 1
ATOM 666 N N . ALA A 1 84 ? 11.292 11.308 -2.265 1.00 95.12 84 ALA A N 1
ATOM 667 C CA . ALA A 1 84 ? 12.516 10.511 -2.345 1.00 95.12 84 ALA A CA 1
ATOM 668 C C . ALA A 1 84 ? 12.859 10.120 -3.795 1.00 95.12 84 ALA A C 1
ATOM 670 O O . ALA A 1 84 ? 14.023 10.096 -4.175 1.00 95.12 84 ALA A O 1
ATOM 671 N N . THR A 1 85 ? 11.847 9.878 -4.634 1.00 95.75 85 THR A N 1
ATOM 672 C CA . THR A 1 85 ? 12.037 9.676 -6.080 1.00 95.75 85 THR A CA 1
ATOM 673 C C . THR A 1 85 ? 12.626 10.924 -6.739 1.00 95.75 85 THR A C 1
ATOM 675 O O . THR A 1 85 ? 13.575 10.816 -7.509 1.00 95.75 85 THR A O 1
ATOM 678 N N . ASN A 1 86 ? 12.103 12.112 -6.424 1.00 96.69 86 ASN A N 1
ATOM 679 C CA . ASN A 1 86 ? 12.632 13.366 -6.962 1.00 96.69 86 ASN A CA 1
ATOM 680 C C . ASN A 1 86 ? 14.078 13.614 -6.511 1.00 96.69 86 ASN A C 1
ATOM 682 O O . ASN A 1 86 ? 14.898 14.045 -7.314 1.00 96.69 86 ASN A O 1
ATOM 686 N N . GLU A 1 87 ? 14.399 13.315 -5.254 1.00 96.00 87 GLU A N 1
ATOM 687 C CA . GLU A 1 87 ? 15.763 13.401 -4.726 1.00 96.00 87 GLU A CA 1
ATOM 688 C C . GLU A 1 87 ? 16.714 12.443 -5.460 1.00 96.00 87 GLU A C 1
ATOM 690 O O . GLU A 1 87 ? 17.787 12.855 -5.901 1.00 96.00 87 GLU A O 1
ATOM 695 N N . ALA A 1 88 ? 16.284 11.200 -5.697 1.00 96.38 88 ALA A N 1
ATOM 696 C CA . ALA A 1 88 ? 17.047 10.224 -6.470 1.00 96.38 88 ALA A CA 1
ATOM 697 C C . ALA A 1 88 ? 17.329 10.705 -7.902 1.00 96.38 88 ALA A C 1
ATOM 699 O O . ALA A 1 88 ? 18.451 10.580 -8.386 1.00 96.38 88 ALA A O 1
ATOM 700 N N . ILE A 1 89 ? 16.341 11.307 -8.576 1.00 95.94 89 ILE A N 1
ATOM 701 C CA . ILE A 1 89 ? 16.507 11.856 -9.935 1.00 95.94 89 ILE A CA 1
ATOM 702 C C . ILE A 1 89 ? 17.589 12.941 -9.976 1.00 95.94 89 ILE A C 1
ATOM 704 O O . ILE A 1 89 ? 18.331 13.022 -10.952 1.00 95.94 89 ILE A O 1
ATOM 708 N N . LEU A 1 90 ? 17.683 13.772 -8.937 1.00 97.00 90 LEU A N 1
ATOM 709 C CA . LEU A 1 90 ? 18.636 14.883 -8.888 1.00 97.00 90 LEU A CA 1
ATOM 710 C C . LEU A 1 90 ? 20.070 14.444 -8.562 1.00 97.00 90 LEU A C 1
ATOM 712 O O . LEU A 1 90 ? 21.008 15.153 -8.925 1.00 97.00 90 LEU A O 1
ATOM 716 N N . HIS A 1 91 ? 20.243 13.316 -7.869 1.00 95.50 91 HIS A N 1
ATOM 717 C CA . HIS A 1 91 ? 21.532 12.922 -7.291 1.00 95.50 91 HIS A CA 1
ATOM 718 C C . HIS A 1 91 ? 22.103 11.602 -7.815 1.00 95.50 91 HIS A C 1
ATOM 720 O O . HIS A 1 91 ? 23.260 11.297 -7.534 1.00 95.50 91 HIS A O 1
ATOM 726 N N . ALA A 1 92 ? 21.332 10.810 -8.557 1.00 97.44 92 ALA A N 1
ATOM 727 C CA . ALA A 1 92 ? 21.814 9.551 -9.106 1.00 97.44 92 ALA A CA 1
ATOM 728 C C . ALA A 1 92 ? 22.951 9.759 -10.123 1.00 97.44 92 ALA A C 1
ATOM 730 O O . ALA A 1 92 ? 22.847 10.555 -11.053 1.00 97.44 92 ALA A O 1
ATOM 731 N N . GLU A 1 93 ? 24.019 8.975 -9.978 1.00 96.38 93 GLU A N 1
ATOM 732 C CA . GLU A 1 93 ? 25.203 9.020 -10.850 1.00 96.38 93 GLU A CA 1
ATOM 733 C C . GLU A 1 93 ? 25.080 8.086 -12.067 1.00 96.38 93 GLU A C 1
ATOM 735 O O . GLU A 1 93 ? 25.882 8.144 -12.998 1.00 96.38 93 GLU A O 1
ATOM 740 N N . SER A 1 94 ? 24.068 7.212 -12.073 1.00 96.62 94 SER A N 1
ATOM 741 C CA . SER A 1 94 ? 23.781 6.298 -13.180 1.00 96.62 94 SER A CA 1
ATOM 742 C C . SER A 1 94 ? 22.299 5.905 -13.244 1.00 96.62 94 SER A C 1
ATOM 744 O O . SER A 1 94 ? 21.609 5.954 -12.217 1.00 96.62 94 SER A O 1
ATOM 746 N N . PRO A 1 95 ? 21.803 5.433 -14.403 1.00 94.81 95 PRO A N 1
ATOM 747 C CA . PRO A 1 95 ? 20.451 4.888 -14.521 1.00 94.81 95 PRO A CA 1
ATOM 748 C C . PRO A 1 95 ? 20.159 3.745 -13.541 1.00 94.81 95 PRO A C 1
ATOM 750 O O . PRO A 1 95 ? 19.084 3.700 -12.953 1.00 94.81 95 PRO A O 1
ATOM 753 N N . GLU A 1 96 ? 21.110 2.839 -13.311 1.00 94.88 96 GLU A N 1
ATOM 754 C CA . GLU A 1 96 ? 20.949 1.709 -12.388 1.00 94.88 96 GLU A CA 1
ATOM 755 C C . GLU A 1 96 ? 20.762 2.190 -10.947 1.00 94.88 96 GLU A C 1
ATOM 757 O O . GLU A 1 96 ? 19.865 1.714 -10.247 1.00 94.88 96 GLU A O 1
ATOM 762 N N . SER A 1 97 ? 21.583 3.159 -10.521 1.00 97.12 97 SER A N 1
ATOM 763 C CA . SER A 1 97 ? 21.476 3.752 -9.185 1.00 97.12 97 SER A CA 1
ATOM 764 C C . SER A 1 97 ? 20.134 4.471 -9.002 1.00 97.12 97 SER A C 1
ATOM 766 O O . SER A 1 97 ? 19.464 4.253 -7.992 1.00 97.12 97 SER A O 1
ATOM 768 N N . LEU A 1 98 ? 19.681 5.220 -10.016 1.00 97.69 98 LEU A N 1
ATOM 769 C CA . LEU A 1 98 ? 18.361 5.846 -10.038 1.00 97.69 98 LEU A CA 1
ATOM 770 C C . LEU A 1 98 ? 17.239 4.811 -9.900 1.00 97.69 98 LEU A C 1
ATOM 772 O O . LEU A 1 98 ? 16.395 4.924 -9.013 1.00 97.69 98 LEU A O 1
ATOM 776 N N . PHE A 1 99 ? 17.217 3.785 -10.754 1.00 97.50 99 PHE A N 1
ATOM 777 C CA . PHE A 1 99 ? 16.151 2.782 -10.755 1.00 97.50 99 PHE A CA 1
ATOM 778 C C . PHE A 1 99 ? 16.037 2.053 -9.417 1.00 97.50 99 PHE A C 1
ATOM 780 O O . PHE A 1 99 ? 14.920 1.805 -8.952 1.00 97.50 99 PHE A O 1
ATOM 787 N N . GLN A 1 100 ? 17.170 1.737 -8.783 1.00 97.56 100 GLN A N 1
ATOM 788 C CA . GLN A 1 100 ? 17.172 1.095 -7.474 1.00 97.56 100 GLN A CA 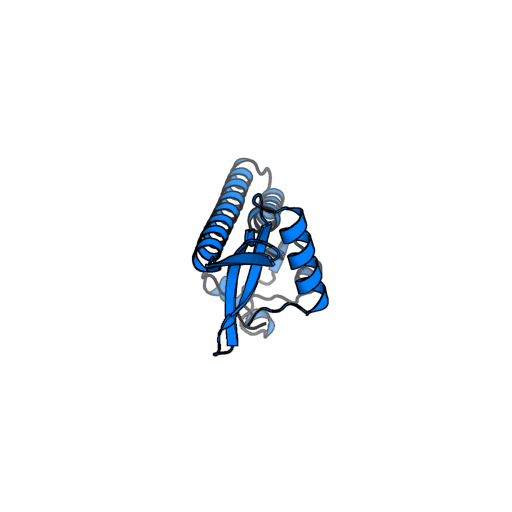1
ATOM 789 C C . GLN A 1 100 ? 16.621 2.024 -6.389 1.00 97.56 100 GLN A C 1
ATOM 791 O O . GLN A 1 100 ? 15.701 1.626 -5.675 1.00 97.56 100 GLN A O 1
ATOM 796 N N . GLN A 1 101 ? 17.084 3.277 -6.331 1.00 97.56 101 GLN A N 1
ATOM 797 C CA . GLN A 1 101 ? 16.594 4.258 -5.357 1.00 97.56 101 GLN A CA 1
ATOM 798 C C . GLN A 1 101 ? 15.088 4.522 -5.502 1.00 97.56 101 GLN A C 1
ATOM 800 O O . GLN A 1 101 ? 14.376 4.615 -4.502 1.00 97.56 101 GLN A O 1
ATOM 805 N N . VAL A 1 102 ? 14.565 4.568 -6.732 1.00 97.12 102 VAL A N 1
ATOM 806 C CA . VAL A 1 102 ? 13.120 4.709 -6.980 1.00 97.12 102 VAL A CA 1
ATOM 807 C C . VAL A 1 102 ? 12.337 3.479 -6.506 1.00 97.12 102 VAL A C 1
ATOM 809 O O . VAL A 1 102 ? 11.283 3.623 -5.879 1.00 97.12 102 VAL A O 1
ATOM 812 N N . CYS A 1 103 ? 12.842 2.264 -6.752 1.00 97.00 103 CYS A N 1
ATOM 813 C CA . CYS A 1 103 ? 12.213 1.043 -6.238 1.00 97.00 103 CYS A CA 1
ATOM 814 C C . CYS A 1 103 ? 12.166 1.042 -4.703 1.00 97.00 103 CYS A C 1
ATOM 816 O O . CYS A 1 103 ? 11.123 0.730 -4.118 1.00 97.00 103 CYS A O 1
ATOM 818 N N . ASP A 1 104 ? 13.264 1.437 -4.058 1.00 96.25 104 ASP A N 1
ATOM 819 C CA . ASP A 1 104 ? 13.380 1.504 -2.602 1.00 96.25 104 ASP A CA 1
ATOM 820 C C . ASP A 1 104 ? 12.443 2.571 -2.013 1.00 96.25 104 ASP A C 1
ATOM 822 O O . ASP A 1 104 ? 11.721 2.298 -1.050 1.00 96.25 104 ASP A O 1
ATOM 826 N N . ALA A 1 105 ? 12.361 3.753 -2.631 1.00 95.81 105 ALA A N 1
ATOM 827 C CA . ALA A 1 105 ? 11.442 4.820 -2.233 1.00 95.81 105 ALA A CA 1
ATOM 828 C C . ALA A 1 105 ? 9.973 4.362 -2.269 1.00 95.81 105 ALA A C 1
ATOM 830 O O . ALA A 1 105 ? 9.203 4.622 -1.336 1.00 95.81 105 ALA A O 1
ATOM 831 N N . ALA A 1 106 ? 9.579 3.630 -3.313 1.00 95.31 106 ALA A N 1
ATOM 832 C CA . ALA A 1 106 ? 8.235 3.077 -3.431 1.00 95.31 106 ALA A CA 1
ATOM 833 C C . ALA A 1 106 ? 7.940 2.037 -2.331 1.00 95.31 106 ALA A C 1
ATOM 835 O O . ALA A 1 106 ? 6.888 2.089 -1.688 1.00 95.31 106 ALA A O 1
ATOM 836 N N . VAL A 1 107 ? 8.861 1.112 -2.064 1.00 95.06 107 VAL A N 1
ATOM 837 C CA . VAL A 1 107 ? 8.654 0.058 -1.059 1.00 95.06 107 VAL A CA 1
ATOM 838 C C . VAL A 1 107 ? 8.678 0.620 0.361 1.00 95.06 107 VAL A C 1
ATOM 840 O O . VAL A 1 107 ? 7.752 0.376 1.135 1.00 95.06 107 VAL A O 1
ATOM 843 N N . HIS A 1 108 ? 9.689 1.409 0.716 1.00 90.38 108 HIS A N 1
ATOM 844 C CA . HIS A 1 108 ? 9.872 1.886 2.087 1.00 90.38 108 HIS A CA 1
ATOM 845 C C . HIS A 1 108 ? 8.986 3.093 2.421 1.00 90.38 108 HIS A C 1
ATOM 847 O O . HIS A 1 108 ? 8.384 3.130 3.496 1.00 90.38 108 HIS A O 1
ATOM 853 N N . GLY A 1 109 ? 8.844 4.047 1.496 1.00 83.06 109 GLY A N 1
ATOM 854 C CA . GLY A 1 109 ? 7.973 5.213 1.666 1.00 83.06 109 GLY A CA 1
ATOM 855 C C . GLY A 1 109 ? 6.505 4.886 1.392 1.00 83.06 109 GLY A C 1
ATOM 856 O O . GLY A 1 109 ? 5.631 5.141 2.224 1.00 83.06 109 GLY A O 1
ATOM 857 N N . GLY A 1 110 ? 6.232 4.267 0.239 1.00 80.94 110 GLY A N 1
ATOM 858 C CA . GLY A 1 110 ? 4.878 3.969 -0.242 1.00 80.94 110 GLY A CA 1
ATOM 859 C C . GLY A 1 110 ? 4.229 2.733 0.388 1.00 80.94 110 GLY A C 1
ATOM 860 O O . GLY A 1 110 ? 2.999 2.632 0.392 1.00 80.94 110 GLY A O 1
ATOM 861 N N . LYS A 1 111 ? 5.029 1.833 0.982 1.00 86.44 111 LYS A N 1
ATOM 862 C CA . LYS A 1 111 ? 4.609 0.515 1.499 1.00 86.44 111 LYS A CA 1
ATOM 863 C C . LYS A 1 111 ? 4.030 -0.415 0.429 1.00 86.44 111 LYS A C 1
ATOM 865 O O . LYS A 1 111 ? 3.135 -1.210 0.716 1.00 86.44 111 LYS A O 1
ATOM 870 N N . PHE A 1 112 ? 4.538 -0.331 -0.799 1.00 92.06 112 PHE A N 1
ATOM 871 C CA . PHE A 1 112 ? 4.270 -1.353 -1.810 1.00 92.06 112 PHE A CA 1
ATOM 872 C C . PHE A 1 112 ? 4.990 -2.658 -1.447 1.00 92.06 112 PHE A C 1
ATOM 874 O O . PHE A 1 112 ? 6.106 -2.638 -0.932 1.00 92.06 112 PHE A O 1
ATOM 881 N N . ILE A 1 113 ? 4.352 -3.802 -1.713 1.00 93.69 113 ILE A N 1
ATOM 882 C CA . ILE A 1 113 ? 4.926 -5.123 -1.403 1.00 93.69 113 ILE A CA 1
ATOM 883 C C . ILE A 1 113 ? 6.160 -5.392 -2.270 1.00 93.69 113 ILE A C 1
ATOM 885 O O . ILE A 1 113 ? 7.132 -5.989 -1.806 1.00 93.69 113 ILE A O 1
ATOM 889 N N . THR A 1 114 ? 6.119 -4.999 -3.543 1.00 95.88 114 THR A N 1
ATOM 890 C CA . THR A 1 114 ? 7.211 -5.170 -4.509 1.00 95.88 114 THR A CA 1
ATOM 891 C C . THR A 1 114 ? 7.113 -4.099 -5.580 1.00 95.88 114 THR A C 1
ATOM 893 O O . THR A 1 114 ? 6.018 -3.812 -6.061 1.00 95.88 114 THR A O 1
ATOM 896 N N . THR A 1 115 ? 8.261 -3.550 -5.959 1.00 96.62 115 THR A N 1
ATOM 897 C CA . THR A 1 115 ? 8.397 -2.576 -7.045 1.00 96.62 115 THR A CA 1
ATOM 898 C C . THR A 1 115 ? 9.588 -2.976 -7.898 1.00 96.62 115 THR A C 1
ATOM 900 O O . THR A 1 115 ? 10.609 -3.398 -7.357 1.00 96.62 115 THR A O 1
ATOM 903 N N . ALA A 1 116 ? 9.468 -2.842 -9.215 1.00 96.56 116 ALA A N 1
ATOM 904 C CA . ALA A 1 116 ? 10.557 -3.115 -10.138 1.00 96.56 116 ALA A CA 1
ATOM 905 C C . ALA A 1 116 ? 10.544 -2.148 -11.317 1.00 96.56 116 ALA A C 1
ATOM 907 O O . ALA A 1 116 ? 9.481 -1.723 -11.770 1.00 96.56 116 ALA A O 1
ATOM 908 N N . VAL A 1 117 ? 11.734 -1.859 -11.836 1.00 95.88 117 VAL A N 1
ATOM 909 C CA . VAL A 1 117 ? 11.921 -1.197 -13.126 1.00 95.88 117 VAL A CA 1
ATOM 910 C C . VAL A 1 117 ? 12.316 -2.260 -14.137 1.00 95.88 117 VAL A C 1
ATOM 912 O O . VAL A 1 117 ? 13.287 -2.992 -13.940 1.00 95.88 117 VAL A O 1
ATOM 915 N N . ILE A 1 118 ? 11.553 -2.342 -15.221 1.00 93.38 118 ILE A N 1
ATOM 916 C CA . ILE A 1 118 ? 11.764 -3.291 -16.310 1.00 93.38 118 ILE A CA 1
ATOM 917 C C . ILE A 1 118 ? 12.047 -2.480 -17.568 1.00 93.38 118 ILE A C 1
ATOM 919 O O . ILE A 1 118 ? 11.243 -1.632 -17.950 1.00 93.38 118 ILE A O 1
ATOM 923 N N . VAL A 1 119 ? 13.186 -2.741 -18.200 1.00 91.06 119 VAL A N 1
ATOM 924 C CA . VAL A 1 119 ? 13.628 -2.050 -19.415 1.00 91.06 119 VAL A CA 1
ATOM 925 C C . VAL A 1 119 ? 13.726 -3.042 -20.570 1.00 91.06 119 VAL A C 1
ATOM 927 O O . VAL A 1 119 ? 14.081 -4.199 -20.333 1.00 91.06 119 VAL A O 1
ATOM 930 N N . PRO A 1 120 ? 13.411 -2.641 -21.811 1.00 86.81 120 PRO A N 1
ATOM 931 C CA . PRO A 1 120 ? 13.703 -3.463 -22.976 1.00 86.81 120 PRO A CA 1
ATOM 932 C C . PRO A 1 120 ? 15.219 -3.605 -23.160 1.00 86.81 120 PRO A C 1
ATOM 934 O O . PRO A 1 120 ? 15.992 -2.743 -22.735 1.00 86.81 120 PRO A O 1
ATOM 937 N N . ASP A 1 121 ? 15.650 -4.692 -23.793 1.00 80.56 121 ASP A N 1
ATOM 938 C CA . ASP A 1 121 ? 17.014 -4.785 -24.307 1.00 80.56 121 ASP A CA 1
ATOM 939 C C . ASP A 1 121 ? 17.239 -3.818 -25.485 1.00 80.56 121 ASP A C 1
ATOM 941 O O . ASP A 1 121 ? 16.312 -3.178 -25.986 1.00 80.56 121 ASP A O 1
ATOM 945 N N . ALA A 1 122 ? 18.488 -3.712 -25.947 1.00 75.94 122 ALA A N 1
ATOM 946 C CA . ALA A 1 122 ? 18.872 -2.794 -27.022 1.00 75.94 122 ALA A CA 1
ATOM 947 C C . ALA A 1 122 ? 18.125 -3.032 -28.352 1.00 75.94 122 ALA A C 1
ATOM 949 O O . ALA A 1 122 ? 18.108 -2.153 -29.210 1.00 75.94 122 ALA A O 1
ATOM 950 N N . HIS A 1 123 ? 17.512 -4.206 -28.531 1.00 74.69 123 HIS A N 1
ATOM 951 C CA . HIS A 1 123 ? 16.775 -4.575 -29.736 1.00 74.69 123 HIS A CA 1
ATOM 952 C C . HIS A 1 123 ? 15.254 -4.573 -29.529 1.00 74.69 123 HIS A C 1
ATOM 954 O O . HIS A 1 123 ? 14.520 -4.871 -30.470 1.00 74.69 123 HIS A O 1
ATOM 960 N N . HIS A 1 124 ? 14.773 -4.218 -28.332 1.00 70.88 124 HIS A N 1
ATOM 961 C CA . HIS A 1 124 ? 13.367 -4.296 -27.929 1.00 70.88 124 HIS A CA 1
ATOM 962 C C . HIS A 1 124 ? 12.740 -5.686 -28.133 1.00 70.88 124 HIS A C 1
ATOM 964 O O . HIS A 1 124 ? 11.525 -5.809 -28.298 1.00 70.88 124 HIS A O 1
ATOM 970 N N . THR A 1 125 ? 13.554 -6.741 -28.127 1.00 69.75 125 THR A N 1
ATOM 971 C CA . THR A 1 125 ? 13.101 -8.124 -28.338 1.00 69.75 125 THR A CA 1
ATOM 972 C C . THR A 1 125 ? 12.900 -8.857 -27.020 1.00 69.75 125 THR A C 1
ATOM 974 O O . THR A 1 125 ? 12.050 -9.743 -26.925 1.00 69.75 125 THR A O 1
ATOM 977 N N . SER A 1 126 ? 13.637 -8.461 -25.985 1.00 77.75 126 SER A N 1
ATOM 978 C CA . SER A 1 126 ? 13.488 -8.970 -24.627 1.00 77.75 126 SER A CA 1
ATOM 979 C C . SER A 1 126 ? 13.433 -7.835 -23.607 1.00 77.75 126 SER A C 1
ATOM 981 O O . SER A 1 126 ? 13.587 -6.660 -23.941 1.00 77.75 126 SER A O 1
ATOM 983 N N . ILE A 1 127 ? 13.161 -8.182 -22.352 1.00 87.75 127 ILE A N 1
ATOM 984 C CA . ILE A 1 127 ? 13.161 -7.243 -21.232 1.00 87.75 127 ILE A CA 1
ATOM 985 C C . ILE A 1 127 ? 14.107 -7.717 -20.135 1.00 87.75 127 ILE A C 1
ATOM 987 O O . ILE A 1 127 ? 14.289 -8.913 -19.911 1.00 87.75 127 ILE A O 1
ATOM 991 N N . LYS A 1 128 ? 14.666 -6.754 -19.410 1.00 88.81 128 LYS A N 1
ATOM 992 C CA . LYS A 1 128 ? 15.530 -6.946 -18.253 1.00 88.81 128 LYS A CA 1
ATOM 993 C C . LYS A 1 128 ? 14.926 -6.227 -17.054 1.00 88.81 128 LYS A C 1
ATOM 995 O O . LYS A 1 128 ? 14.548 -5.060 -17.143 1.00 88.81 128 LYS A O 1
ATOM 1000 N N . VAL A 1 129 ? 14.897 -6.900 -15.908 1.00 92.44 129 VAL A N 1
ATOM 1001 C CA . VAL A 1 129 ? 14.638 -6.243 -14.621 1.00 92.44 129 VAL A CA 1
ATOM 1002 C C . VAL A 1 129 ? 15.883 -5.428 -14.262 1.00 92.44 129 VAL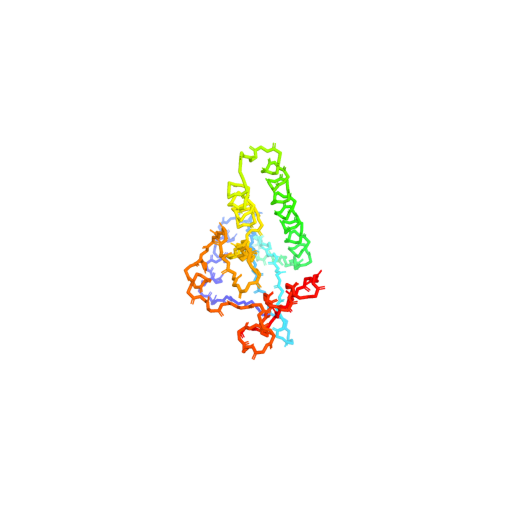 A C 1
ATOM 1004 O O . VAL A 1 129 ? 16.918 -5.990 -13.911 1.00 92.44 129 VAL A O 1
ATOM 1007 N N . ALA A 1 130 ? 15.808 -4.109 -14.420 1.00 94.00 130 ALA A N 1
ATOM 1008 C CA . ALA A 1 130 ? 16.917 -3.194 -14.157 1.00 94.00 130 ALA A CA 1
ATOM 1009 C C . ALA A 1 130 ? 17.090 -2.909 -12.659 1.00 94.00 130 ALA A C 1
ATOM 1011 O O . ALA A 1 130 ? 18.212 -2.727 -12.199 1.00 94.00 130 ALA A O 1
ATOM 1012 N N . ALA A 1 131 ? 15.990 -2.911 -11.904 1.00 96.88 131 ALA A N 1
ATOM 1013 C CA . ALA A 1 131 ? 15.983 -2.783 -10.451 1.00 96.88 131 ALA A CA 1
ATOM 1014 C C . ALA A 1 131 ? 14.739 -3.447 -9.857 1.00 96.88 131 ALA A C 1
ATOM 1016 O O . ALA A 1 131 ? 13.709 -3.554 -10.527 1.00 96.88 131 ALA A O 1
ATOM 1017 N N . VAL A 1 132 ? 14.827 -3.881 -8.599 1.00 97.25 132 VAL A N 1
ATOM 1018 C CA . VAL A 1 132 ? 13.698 -4.465 -7.864 1.00 97.25 132 VAL A CA 1
ATOM 1019 C C . VAL A 1 132 ? 13.907 -4.359 -6.353 1.00 97.25 132 VAL A C 1
ATOM 1021 O O . VAL A 1 132 ? 14.990 -4.648 -5.837 1.00 97.25 132 VAL A O 1
ATOM 1024 N N . ALA A 1 133 ? 12.840 -4.006 -5.641 1.00 97.06 133 ALA A N 1
ATOM 1025 C CA . ALA A 1 133 ? 12.784 -3.922 -4.186 1.00 97.06 133 ALA A CA 1
ATOM 1026 C C . ALA A 1 133 ? 11.519 -4.603 -3.640 1.00 97.06 133 ALA A C 1
ATOM 1028 O O . ALA A 1 133 ? 10.513 -4.739 -4.342 1.00 97.06 133 ALA A O 1
ATOM 1029 N N . GLY A 1 134 ? 11.550 -4.984 -2.360 1.00 96.75 134 GLY A N 1
ATOM 1030 C CA . GLY A 1 134 ? 10.404 -5.543 -1.637 1.00 96.75 134 GLY A CA 1
ATOM 1031 C C . GLY A 1 134 ? 10.392 -7.071 -1.513 1.00 96.75 134 GLY A C 1
ATOM 1032 O O . GLY A 1 134 ? 11.252 -7.776 -2.041 1.00 96.75 134 GLY A O 1
ATOM 1033 N N . GLY A 1 135 ? 9.414 -7.588 -0.763 1.00 95.19 135 GLY A N 1
ATOM 1034 C CA . GLY A 1 135 ? 9.374 -8.989 -0.319 1.00 95.19 135 GLY A CA 1
ATOM 1035 C C . GLY A 1 135 ? 9.075 -10.011 -1.420 1.00 95.19 135 GLY A C 1
ATOM 1036 O O . GLY A 1 135 ? 9.472 -11.165 -1.309 1.00 95.19 135 GLY A O 1
ATOM 1037 N N . GLY A 1 136 ? 8.421 -9.595 -2.505 1.00 93.75 136 GLY A N 1
ATOM 1038 C CA . GLY A 1 136 ? 8.124 -10.424 -3.679 1.00 93.75 136 GLY A CA 1
ATOM 1039 C C . GLY A 1 136 ? 9.204 -10.382 -4.762 1.00 93.75 136 GLY A C 1
ATOM 1040 O O . GLY A 1 136 ? 8.960 -10.840 -5.876 1.00 93.75 136 GLY A O 1
ATOM 1041 N N . LYS A 1 137 ? 10.395 -9.843 -4.463 1.00 94.38 137 LYS A N 1
ATOM 1042 C CA . LYS A 1 137 ? 11.510 -9.716 -5.415 1.00 94.38 137 LYS A CA 1
ATOM 1043 C C . LYS A 1 137 ? 11.830 -11.026 -6.134 1.00 94.38 137 LYS A C 1
ATOM 1045 O O . LYS A 1 137 ? 11.942 -11.024 -7.354 1.00 94.38 137 LYS A O 1
ATOM 1050 N N . GLN A 1 138 ? 11.958 -12.128 -5.396 1.00 93.69 138 GLN A N 1
ATOM 1051 C CA . GLN A 1 138 ? 12.331 -13.413 -5.991 1.00 93.69 138 GLN A CA 1
ATOM 1052 C C . GLN A 1 138 ? 11.255 -13.924 -6.957 1.00 93.69 138 GLN A C 1
ATOM 1054 O O . GLN A 1 138 ? 11.566 -14.278 -8.086 1.00 93.69 138 GLN A O 1
ATOM 1059 N N . LEU A 1 139 ? 9.983 -13.846 -6.553 1.00 90.81 139 LEU A N 1
ATOM 1060 C CA . LEU A 1 139 ? 8.851 -14.216 -7.403 1.00 90.81 139 LEU A CA 1
ATOM 1061 C C . LEU A 1 139 ? 8.843 -13.426 -8.719 1.00 90.81 139 LEU A C 1
ATOM 1063 O O . LEU A 1 139 ? 8.567 -13.989 -9.774 1.00 90.81 139 LEU A O 1
ATOM 1067 N N . LEU A 1 140 ? 9.149 -12.127 -8.662 1.00 91.19 140 LEU A N 1
ATOM 1068 C CA . LEU A 1 140 ? 9.206 -11.282 -9.852 1.00 91.19 140 LEU A CA 1
ATOM 1069 C C . LEU A 1 140 ? 10.408 -11.614 -10.751 1.00 91.19 140 LEU A C 1
ATOM 1071 O O . LEU A 1 140 ? 10.267 -11.592 -11.969 1.00 91.19 140 LEU A O 1
ATOM 1075 N N . LEU A 1 141 ? 11.570 -11.930 -10.174 1.00 90.38 141 LEU A N 1
ATOM 1076 C CA . LEU A 1 141 ? 12.756 -12.338 -10.937 1.00 90.38 141 LEU A CA 1
ATOM 1077 C C . LEU A 1 141 ? 12.565 -13.694 -11.631 1.00 90.38 141 LEU A C 1
ATOM 1079 O O . LEU A 1 141 ? 13.053 -13.880 -12.742 1.00 90.38 141 LEU A O 1
ATOM 1083 N N . ASP A 1 142 ? 11.822 -14.607 -11.005 1.00 91.19 142 ASP A N 1
ATOM 1084 C CA . ASP A 1 142 ? 11.501 -15.923 -11.566 1.00 91.19 142 ASP A CA 1
ATOM 1085 C C . ASP A 1 142 ? 10.339 -15.869 -12.580 1.00 91.19 142 ASP A C 1
ATOM 1087 O O . ASP A 1 142 ? 10.095 -16.825 -13.325 1.00 91.19 142 ASP A O 1
ATOM 1091 N N . ALA A 1 143 ? 9.606 -14.751 -12.633 1.00 87.75 143 ALA A N 1
ATOM 1092 C CA . ALA A 1 143 ? 8.481 -14.585 -13.537 1.00 87.75 143 ALA A CA 1
ATOM 1093 C C . ALA A 1 143 ? 8.944 -14.499 -14.999 1.00 87.75 143 ALA A C 1
ATOM 1095 O O . ALA A 1 143 ? 9.797 -13.697 -15.380 1.00 87.75 143 ALA A O 1
ATOM 1096 N N . ARG A 1 144 ? 8.298 -15.282 -15.869 1.00 85.19 144 ARG A N 1
ATOM 1097 C CA . ARG A 1 144 ? 8.471 -15.160 -17.321 1.00 85.19 144 ARG A CA 1
ATOM 1098 C C . ARG A 1 144 ? 7.636 -13.997 -17.841 1.00 85.19 144 ARG A C 1
ATOM 1100 O O . ARG A 1 144 ? 6.447 -14.159 -18.111 1.00 85.19 144 ARG A O 1
ATOM 1107 N N . ILE A 1 145 ? 8.264 -12.837 -17.984 1.00 87.81 145 ILE A N 1
ATOM 1108 C CA . ILE A 1 145 ? 7.631 -11.618 -18.494 1.00 87.81 145 ILE A CA 1
ATOM 1109 C C . ILE A 1 145 ? 8.075 -11.398 -19.948 1.00 87.81 145 ILE A C 1
ATOM 1111 O O . ILE A 1 145 ? 9.236 -11.604 -20.291 1.00 87.81 145 ILE A O 1
ATOM 1115 N N . SER A 1 146 ? 7.146 -10.990 -20.812 1.00 88.25 146 SER A N 1
ATOM 1116 C CA . SER A 1 146 ? 7.401 -10.681 -22.224 1.00 88.25 146 SER A CA 1
ATOM 1117 C C . SER A 1 146 ? 6.638 -9.419 -22.635 1.00 88.25 146 SER A C 1
ATOM 1119 O O . SER A 1 146 ? 5.663 -9.036 -21.988 1.00 88.25 146 SER A O 1
ATOM 1121 N N . ILE A 1 147 ? 7.072 -8.779 -23.721 1.00 89.25 147 ILE A N 1
ATOM 1122 C CA . ILE A 1 147 ? 6.370 -7.665 -24.383 1.00 89.25 147 ILE A CA 1
ATOM 1123 C C . ILE A 1 147 ? 5.814 -8.059 -25.764 1.00 89.25 147 ILE A C 1
ATOM 1125 O O . ILE A 1 147 ? 5.031 -7.307 -26.351 1.00 89.25 147 ILE A O 1
ATOM 1129 N N . ALA A 1 148 ? 6.142 -9.262 -26.250 1.00 87.38 148 ALA A N 1
ATOM 1130 C CA . ALA A 1 148 ? 5.728 -9.780 -27.551 1.00 87.38 148 ALA A CA 1
ATOM 1131 C C . ALA A 1 148 ? 4.259 -10.242 -27.537 1.00 87.38 148 ALA A C 1
ATOM 1133 O O . ALA A 1 148 ? 3.880 -11.139 -26.778 1.00 87.38 148 ALA A O 1
ATOM 1134 N N . GLN A 1 149 ? 3.415 -9.611 -28.360 1.00 86.31 149 GLN A N 1
ATOM 1135 C CA . GLN A 1 149 ? 1.952 -9.784 -28.352 1.00 86.31 149 GLN A CA 1
ATOM 1136 C C . GLN A 1 149 ? 1.485 -11.202 -28.736 1.00 86.31 149 GLN A C 1
ATOM 1138 O O . GLN A 1 149 ? 0.406 -11.653 -28.329 1.00 86.31 149 GLN A O 1
ATOM 1143 N N . ASP A 1 150 ? 2.290 -11.899 -29.525 1.00 88.88 150 ASP A N 1
ATOM 1144 C CA . ASP A 1 150 ? 2.067 -13.263 -29.994 1.00 88.88 150 ASP A CA 1
ATOM 1145 C C . ASP A 1 150 ? 2.324 -14.327 -28.913 1.00 88.88 150 ASP A C 1
ATOM 1147 O O . ASP A 1 150 ? 1.831 -15.448 -29.031 1.00 88.88 150 ASP A O 1
ATOM 1151 N N . THR A 1 151 ? 2.989 -13.974 -27.810 1.00 87.81 151 THR A N 1
ATOM 1152 C CA . THR A 1 151 ? 3.230 -14.883 -26.678 1.00 87.81 151 THR A CA 1
ATOM 1153 C C . THR A 1 151 ? 2.166 -14.745 -25.579 1.00 87.81 151 THR A C 1
ATOM 1155 O O . THR A 1 151 ? 1.715 -13.631 -25.296 1.00 87.81 151 THR A O 1
ATOM 1158 N N . PRO A 1 152 ? 1.785 -15.833 -24.875 1.00 87.31 152 PRO A N 1
ATOM 1159 C CA . PRO A 1 152 ? 0.912 -15.743 -23.700 1.00 87.31 152 PRO A CA 1
ATOM 1160 C C . PRO A 1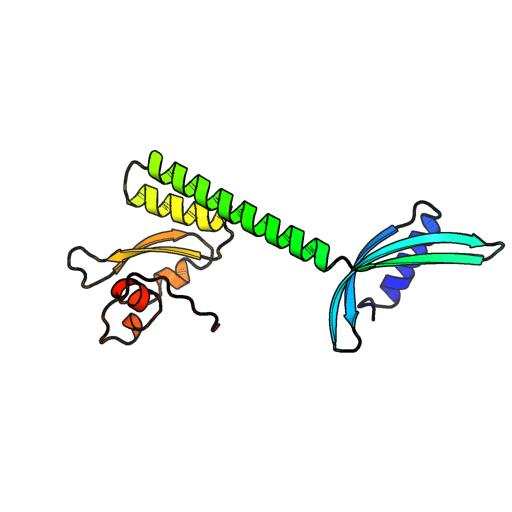 152 ? 1.452 -14.795 -22.618 1.00 87.31 152 PRO A C 1
ATOM 1162 O O . PRO A 1 152 ? 0.700 -14.007 -22.051 1.00 87.31 152 PRO A O 1
ATOM 1165 N N . GLN A 1 153 ? 2.766 -14.814 -22.376 1.00 87.50 153 GLN A N 1
ATOM 1166 C CA . GLN A 1 153 ? 3.439 -13.974 -21.380 1.00 87.50 153 GLN A CA 1
ATOM 1167 C C . GLN A 1 153 ? 3.370 -12.481 -21.733 1.00 87.50 153 GLN A C 1
ATOM 1169 O O . GLN A 1 153 ? 3.270 -11.640 -20.842 1.00 87.50 153 GLN A O 1
ATOM 1174 N N . GLY A 1 154 ? 3.366 -12.135 -23.026 1.00 87.50 154 GLY A N 1
ATOM 1175 C CA . GLY A 1 154 ? 3.245 -10.752 -23.490 1.00 87.50 154 GLY A CA 1
ATOM 1176 C C . GLY A 1 154 ? 1.835 -10.173 -23.416 1.00 87.50 154 GLY A C 1
ATOM 1177 O O . GLY A 1 154 ? 1.649 -8.969 -23.613 1.00 87.50 154 GLY A O 1
ATOM 1178 N N . ARG A 1 155 ? 0.832 -10.995 -23.101 1.00 89.44 155 ARG A N 1
ATOM 1179 C CA . ARG A 1 155 ? -0.553 -10.554 -22.875 1.00 89.44 155 ARG A CA 1
ATOM 1180 C C . ARG A 1 155 ? -0.832 -10.182 -21.414 1.00 89.44 155 ARG A C 1
ATOM 1182 O O . ARG A 1 155 ? -1.935 -9.739 -21.117 1.00 89.44 155 ARG A O 1
ATOM 1189 N N . GLY A 1 156 ? 0.152 -10.331 -20.523 1.00 89.94 156 GLY A N 1
ATOM 1190 C CA . GLY A 1 156 ? 0.075 -9.856 -19.140 1.00 89.94 156 GLY A CA 1
ATOM 1191 C C . GLY A 1 156 ? 0.192 -8.330 -19.009 1.00 89.94 156 GLY A C 1
ATOM 1192 O O . GLY A 1 156 ? 0.443 -7.620 -19.985 1.00 89.94 156 GLY A O 1
ATOM 1193 N N . LEU A 1 157 ? 0.059 -7.830 -17.774 1.00 92.31 157 LEU A N 1
ATOM 1194 C CA . LEU A 1 157 ? 0.038 -6.392 -17.459 1.00 92.31 157 LEU A CA 1
ATOM 1195 C C . LEU A 1 157 ? 1.257 -5.632 -17.995 1.00 92.31 157 LEU A C 1
ATOM 1197 O O . LEU A 1 157 ? 1.097 -4.563 -18.576 1.00 92.31 157 LEU A O 1
ATOM 1201 N N . VAL A 1 158 ? 2.462 -6.189 -17.833 1.00 91.62 158 VAL A N 1
ATOM 1202 C CA . VAL A 1 158 ? 3.708 -5.540 -18.278 1.00 91.62 158 VAL A CA 1
ATOM 1203 C C . VAL A 1 158 ? 3.735 -5.395 -19.798 1.00 91.62 158 VAL A C 1
ATOM 1205 O O . VAL A 1 158 ? 3.993 -4.307 -20.305 1.00 91.62 158 VAL A O 1
ATOM 1208 N N . GLY A 1 159 ? 3.415 -6.465 -20.532 1.00 91.06 159 GLY A N 1
ATOM 1209 C CA . GLY A 1 159 ? 3.385 -6.430 -21.992 1.00 91.06 159 GLY A CA 1
ATOM 1210 C C . GLY A 1 159 ? 2.313 -5.485 -22.537 1.00 91.06 159 GLY A C 1
ATOM 1211 O O . GLY A 1 159 ? 2.565 -4.762 -23.500 1.00 91.06 159 GLY A O 1
ATOM 1212 N N . ALA A 1 160 ? 1.136 -5.441 -21.904 1.00 91.50 160 ALA A N 1
ATOM 1213 C CA . ALA A 1 160 ? 0.083 -4.493 -22.258 1.00 91.50 160 ALA A CA 1
ATOM 1214 C C . ALA A 1 160 ? 0.517 -3.039 -22.021 1.00 91.50 160 ALA A C 1
ATOM 1216 O O . ALA A 1 160 ? 0.440 -2.239 -22.950 1.00 91.50 160 ALA A O 1
ATOM 1217 N N . ALA A 1 161 ? 1.030 -2.719 -20.828 1.00 93.44 161 ALA A N 1
ATOM 1218 C CA . ALA A 1 161 ? 1.482 -1.372 -20.482 1.00 93.44 161 ALA A CA 1
ATOM 1219 C C . ALA A 1 161 ? 2.615 -0.885 -21.397 1.00 93.44 161 ALA A C 1
ATOM 1221 O O . ALA A 1 161 ? 2.614 0.270 -21.820 1.00 93.44 161 ALA A O 1
ATOM 1222 N N . PHE A 1 162 ? 3.548 -1.775 -21.756 1.00 90.81 162 PHE A N 1
ATOM 1223 C CA . PHE A 1 162 ? 4.642 -1.448 -22.668 1.00 90.81 162 PHE A CA 1
ATOM 1224 C C . PHE A 1 162 ? 4.137 -1.043 -24.059 1.00 90.81 162 PHE A C 1
ATOM 1226 O O . PHE A 1 162 ? 4.586 -0.043 -24.605 1.00 90.81 162 PHE A O 1
ATOM 1233 N N . ARG A 1 163 ? 3.185 -1.794 -24.631 1.00 89.44 163 ARG A N 1
ATOM 1234 C CA . ARG A 1 163 ? 2.667 -1.526 -25.985 1.00 89.44 163 ARG A CA 1
ATOM 1235 C C . ARG A 1 163 ? 1.738 -0.318 -26.055 1.00 89.44 163 ARG A C 1
ATOM 1237 O O . ARG A 1 163 ? 1.692 0.351 -27.080 1.00 89.44 163 ARG A O 1
ATOM 1244 N N . THR A 1 164 ? 0.949 -0.077 -25.010 1.00 93.31 164 THR A N 1
ATOM 1245 C CA . THR A 1 164 ? -0.058 0.997 -25.005 1.00 93.31 164 THR A CA 1
ATOM 1246 C C . THR A 1 164 ? 0.479 2.322 -24.486 1.00 93.31 164 THR A C 1
ATOM 1248 O O . THR A 1 164 ? -0.169 3.347 -24.685 1.00 93.31 164 THR A O 1
ATOM 1251 N N . HIS A 1 165 ? 1.628 2.315 -23.802 1.00 93.31 165 HIS A N 1
ATOM 1252 C CA . HIS A 1 165 ? 2.139 3.459 -23.045 1.00 93.31 165 HIS A CA 1
ATOM 1253 C C . HIS A 1 165 ? 1.131 3.998 -22.013 1.00 93.31 165 HIS A C 1
ATOM 1255 O O . HIS A 1 165 ? 1.121 5.188 -21.705 1.00 93.31 165 HIS A O 1
ATOM 1261 N N . GLN A 1 166 ? 0.269 3.125 -21.482 1.00 96.19 166 GLN A N 1
ATOM 1262 C CA . GLN A 1 166 ? -0.733 3.461 -20.472 1.00 96.19 166 GLN A CA 1
ATOM 1263 C C . GLN A 1 166 ? -0.574 2.579 -19.226 1.00 96.19 166 GLN A C 1
ATOM 1265 O O . GLN A 1 166 ? -0.234 1.396 -19.348 1.00 96.19 166 GLN A O 1
ATOM 1270 N N . PRO A 1 167 ? -0.862 3.104 -18.019 1.00 96.38 167 PRO A N 1
ATOM 1271 C CA . PRO A 1 167 ? -0.912 2.287 -16.811 1.00 96.38 167 PRO A CA 1
ATOM 1272 C C . PRO A 1 167 ? -1.928 1.144 -16.946 1.00 96.38 167 PRO A C 1
ATOM 1274 O O . PRO A 1 167 ? -3.048 1.350 -17.408 1.00 96.38 167 PRO A O 1
ATOM 1277 N N . CYS A 1 168 ? -1.552 -0.055 -16.498 1.00 95.12 168 CYS A N 1
ATOM 1278 C CA . CYS A 1 168 ? -2.423 -1.231 -16.457 1.00 95.12 168 CYS A CA 1
ATOM 1279 C C . CYS A 1 168 ? -2.542 -1.732 -15.012 1.00 95.12 168 CYS A C 1
ATOM 1281 O O . CYS A 1 168 ? -1.534 -1.859 -14.318 1.00 95.12 168 CYS A O 1
ATOM 1283 N N . VAL A 1 169 ? -3.764 -2.025 -14.562 1.00 95.19 169 VAL A N 1
ATOM 1284 C CA . VAL A 1 169 ? -4.066 -2.462 -13.188 1.00 95.19 169 VAL A CA 1
ATOM 1285 C C . VAL A 1 169 ? -4.958 -3.702 -13.248 1.00 95.19 169 VAL A C 1
ATOM 1287 O O . VAL A 1 169 ? -5.930 -3.711 -13.997 1.00 95.19 169 VAL A O 1
ATOM 1290 N N . SER A 1 170 ? -4.639 -4.725 -12.452 1.00 92.19 170 SER A N 1
ATOM 1291 C CA . SER A 1 170 ? -5.515 -5.875 -12.195 1.00 92.19 170 SER A CA 1
ATOM 1292 C C . SER A 1 170 ? -5.811 -5.961 -10.702 1.00 92.19 170 SER A C 1
ATOM 1294 O O . SER A 1 170 ? -4.902 -5.781 -9.892 1.00 92.19 170 SER A O 1
ATOM 1296 N N . ASN A 1 171 ? -7.069 -6.243 -10.361 1.00 91.69 171 ASN A N 1
ATOM 1297 C CA . ASN A 1 171 ? -7.510 -6.521 -8.991 1.00 91.69 171 ASN A CA 1
ATOM 1298 C C . ASN A 1 171 ? -7.886 -8.001 -8.796 1.00 91.69 171 ASN A C 1
ATOM 1300 O O . ASN A 1 171 ? -8.466 -8.349 -7.768 1.00 91.69 171 ASN A O 1
ATOM 1304 N N . ASP A 1 172 ? -7.563 -8.846 -9.777 1.00 82.31 172 ASP A N 1
ATOM 1305 C CA . ASP A 1 172 ? -7.794 -10.284 -9.721 1.00 82.31 172 ASP A CA 1
ATOM 1306 C C . ASP A 1 172 ? -6.574 -10.939 -9.053 1.00 82.31 172 ASP A C 1
ATOM 1308 O O . ASP A 1 172 ? -5.468 -10.896 -9.602 1.00 82.31 172 ASP A O 1
ATOM 1312 N N . PHE A 1 173 ? -6.777 -11.483 -7.849 1.00 57.56 173 PHE A N 1
ATOM 1313 C CA . PHE A 1 173 ? -5.779 -12.183 -7.030 1.00 57.56 173 PHE A CA 1
ATOM 1314 C C . PHE A 1 173 ? -6.139 -13.659 -6.877 1.00 57.56 173 PHE A C 1
ATOM 1316 O O . PHE A 1 173 ? -7.347 -13.952 -6.717 1.00 57.56 173 PHE A O 1
#

Secondary structure (DSSP, 8-state):
-B---HHHHHHHHHHHHHHGGG-EEEEEEEE-TTS-EEEEEEEEEEEEETTEEEEEEEEEE-HHHHHHHHHHHHHHHHHHHHHHHHHHHHH-SSHHHHHHHHHHIIIIIT--SEEEEEEE-TTSSSEEEEEEEETTHHHHHHS-----TTSSGGGSHHHHHHHHTS-------

pLDDT: mean 90.39, std 6.67, range [57.25, 97.69]

Sequence (173 aa):
MLLVDRTTLEQVYDDVIVNGRKGSRSESIARNKDGSKFDFELQRRAIRSGQSTIIVSIAREITARKRVEESARRHSRMYAALSATNEAILHAESPESLFQQVCDAAVHGGKFITTAVIVPDAHHTSIKVAAVAGGGKQLLLDARISIAQDTPQGRGLVGAAFRTHQPCVSNDF